Protein AF-A0A0H3ACT7-F1 (afdb_monomer_lite)

Organism: Nitratidesulfovibrio vulgaris (strain DP4) (NCBI:txid391774)

Radius of gyration: 14.95 Å; chains: 1; bounding box: 29×23×49 Å

Sequence (98 aa):
MDNLLATARKDPSLLLRHPIYVHLDKPTSHGWKFWSAATTQDGITLRWARYGQKAQEHVLTTGRCRCASPFEELRYRVLDKLRKGYQPDMSKSKLPAV

Secondary structure (DSSP, 8-state):
---HHHHHHH-GGGGGGSPPEEEEEEEETTEEEEEEEEEETTEEEEEEEETTSPPEEEEEEGGGSGGG-HHHHHHHHHHHHHHTT-EE-TTT-B----

Structure (mmCIF, N/CA/C/O backbone):
data_AF-A0A0H3ACT7-F1
#
_entry.id   AF-A0A0H3ACT7-F1
#
loop_
_atom_site.group_PDB
_atom_site.id
_atom_site.type_symbol
_atom_site.label_atom_id
_atom_site.label_alt_id
_atom_site.label_comp_id
_atom_site.label_asym_id
_atom_site.label_entity_id
_atom_site.label_seq_id
_atom_site.pdbx_PDB_ins_code
_atom_site.Cartn_x
_atom_site.Cartn_y
_atom_site.Cartn_z
_atom_site.occupancy
_atom_site.B_iso_or_equiv
_atom_site.auth_seq_id
_atom_site.auth_comp_id
_atom_site.auth_asym_id
_atom_site.auth_atom_id
_atom_site.pdbx_PDB_model_num
ATOM 1 N N . MET A 1 1 ? 14.039 -2.372 26.771 1.00 43.94 1 MET A N 1
ATOM 2 C CA . MET A 1 1 ? 13.415 -2.880 25.531 1.00 43.94 1 MET A CA 1
ATOM 3 C C . MET A 1 1 ? 12.007 -3.292 25.892 1.00 43.94 1 MET A C 1
ATOM 5 O O . MET A 1 1 ? 11.818 -4.374 26.438 1.00 43.94 1 MET A O 1
ATOM 9 N N . ASP A 1 2 ? 11.054 -2.386 25.708 1.00 49.50 2 ASP A N 1
ATOM 10 C CA . ASP A 1 2 ? 9.668 -2.624 26.092 1.00 49.50 2 ASP A CA 1
ATOM 11 C C . ASP A 1 2 ? 9.074 -3.718 25.213 1.00 49.50 2 ASP A C 1
ATOM 13 O O . ASP A 1 2 ? 9.052 -3.631 23.985 1.00 49.50 2 ASP A O 1
ATOM 17 N N . ASN A 1 3 ? 8.670 -4.804 25.866 1.00 59.75 3 ASN A N 1
ATOM 18 C CA . ASN A 1 3 ? 8.170 -5.992 25.208 1.00 59.75 3 ASN A CA 1
ATOM 19 C C . ASN A 1 3 ? 6.778 -5.669 24.656 1.00 59.75 3 ASN A C 1
ATOM 21 O O . ASN A 1 3 ? 5.791 -5.695 25.389 1.00 59.75 3 ASN A O 1
ATOM 25 N N . LEU A 1 4 ? 6.716 -5.321 23.370 1.00 51.78 4 LEU A N 1
ATOM 26 C CA . LEU A 1 4 ? 5.502 -4.936 22.649 1.00 51.78 4 LEU A CA 1
ATOM 27 C C . LEU A 1 4 ? 4.336 -5.904 22.904 1.00 51.78 4 LEU A C 1
ATOM 29 O O . LEU A 1 4 ? 3.191 -5.482 23.026 1.00 51.78 4 LEU A O 1
ATOM 33 N N . LEU A 1 5 ? 4.652 -7.193 23.063 1.00 50.12 5 LEU A N 1
ATOM 34 C CA . LEU A 1 5 ? 3.713 -8.266 23.387 1.00 50.12 5 LEU A CA 1
ATOM 35 C C . LEU A 1 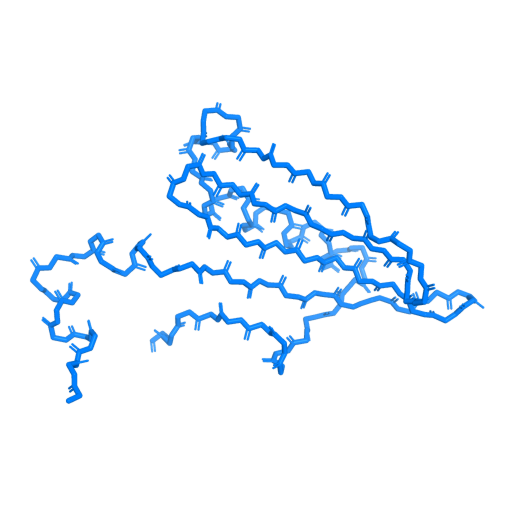5 ? 3.134 -8.148 24.805 1.00 50.12 5 LEU A C 1
ATOM 37 O O . LEU A 1 5 ? 1.953 -8.414 25.010 1.00 50.12 5 LEU A O 1
ATOM 41 N N . ALA A 1 6 ? 3.931 -7.720 25.788 1.00 55.41 6 ALA A N 1
ATOM 42 C CA . ALA A 1 6 ? 3.470 -7.489 27.157 1.00 55.41 6 ALA A CA 1
ATOM 43 C C . ALA A 1 6 ? 2.543 -6.265 27.243 1.00 55.41 6 ALA A C 1
ATOM 45 O O . ALA A 1 6 ? 1.556 -6.286 27.980 1.00 55.41 6 ALA A O 1
ATOM 46 N N . THR A 1 7 ? 2.821 -5.227 26.451 1.00 53.31 7 THR A N 1
ATOM 47 C CA . THR A 1 7 ? 1.986 -4.020 26.365 1.00 53.31 7 THR A CA 1
ATOM 48 C C . THR A 1 7 ? 0.700 -4.283 25.571 1.00 53.31 7 THR A C 1
ATOM 50 O O . THR A 1 7 ? -0.384 -3.909 26.013 1.00 53.31 7 THR A O 1
ATOM 53 N N . ALA A 1 8 ? 0.787 -5.025 24.465 1.00 49.97 8 ALA A N 1
ATOM 54 C CA . ALA A 1 8 ? -0.350 -5.494 23.669 1.00 49.97 8 ALA A CA 1
ATOM 55 C C . ALA A 1 8 ? -1.334 -6.368 24.459 1.00 49.97 8 ALA A C 1
ATOM 57 O O . ALA A 1 8 ? -2.535 -6.348 24.206 1.00 49.97 8 ALA A O 1
ATOM 58 N N . ARG A 1 9 ? -0.835 -7.12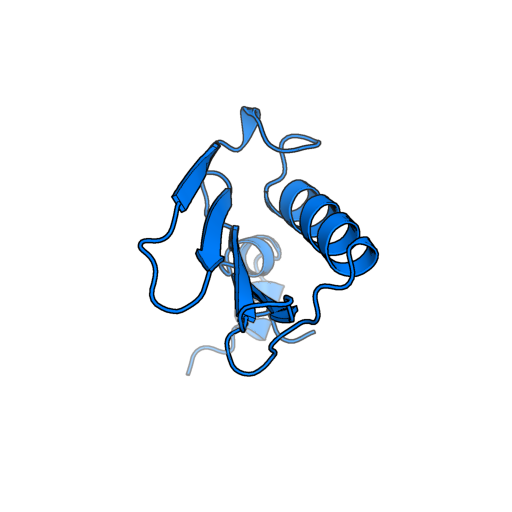2 25.444 1.00 57.09 9 ARG A N 1
ATOM 59 C CA . ARG A 1 9 ? -1.674 -7.935 26.333 1.00 57.09 9 ARG A CA 1
ATOM 60 C C . ARG A 1 9 ? -2.550 -7.087 27.261 1.00 57.09 9 ARG A C 1
ATOM 62 O O . ARG A 1 9 ? -3.608 -7.551 27.672 1.00 57.09 9 ARG A O 1
ATOM 69 N N . LYS A 1 10 ? -2.105 -5.871 27.601 1.00 60.62 10 LYS A N 1
ATOM 70 C CA . LYS A 1 10 ? -2.862 -4.895 28.404 1.00 60.62 10 LYS A CA 1
ATOM 71 C C . LYS A 1 10 ? -3.829 -4.067 27.561 1.00 60.62 10 LYS A C 1
ATOM 73 O O . LYS A 1 10 ? -4.888 -3.706 28.060 1.00 60.62 10 LYS A O 1
ATOM 78 N N . ASP A 1 11 ? -3.473 -3.778 26.314 1.00 54.34 11 ASP A N 1
ATOM 79 C CA . ASP A 1 11 ? -4.332 -3.073 25.366 1.00 54.34 11 ASP A CA 1
ATOM 80 C C . ASP A 1 11 ? -4.143 -3.656 23.951 1.00 54.34 11 ASP A C 1
ATOM 82 O O . ASP A 1 11 ? -3.181 -3.308 23.255 1.00 54.34 11 ASP A O 1
ATOM 86 N N . PRO A 1 12 ? -5.061 -4.531 23.498 1.00 56.47 12 PRO A N 1
ATOM 87 C CA . PRO A 1 12 ? -5.016 -5.126 22.163 1.00 56.47 12 PRO A CA 1
ATOM 88 C C . PRO A 1 12 ? -5.049 -4.087 21.034 1.00 56.47 12 PRO A C 1
ATOM 90 O O . PRO A 1 12 ? -4.576 -4.363 19.930 1.00 56.47 12 PRO A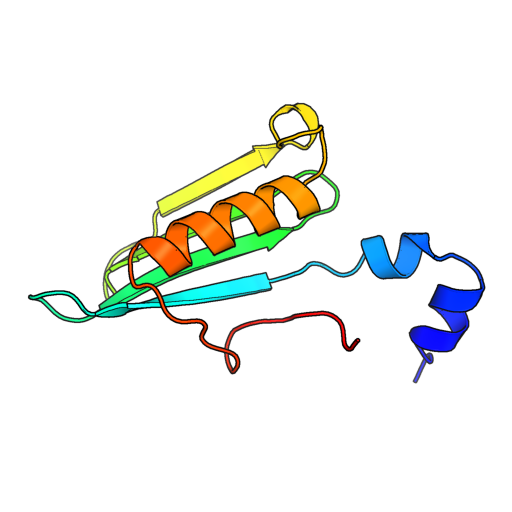 O 1
ATOM 93 N N . SER A 1 13 ? -5.547 -2.870 21.297 1.00 53.56 13 SER A N 1
ATOM 94 C CA . SER A 1 13 ? -5.519 -1.775 20.324 1.00 53.56 13 SER A CA 1
ATOM 95 C C . SER A 1 13 ? -4.102 -1.286 20.027 1.00 53.56 13 SER A C 1
ATOM 97 O O . SER A 1 13 ? -3.872 -0.694 18.979 1.00 53.56 13 SER A O 1
ATOM 99 N N . LEU A 1 14 ? -3.117 -1.583 20.879 1.00 50.03 14 LEU A N 1
ATOM 100 C CA . LEU A 1 14 ? -1.715 -1.251 20.619 1.00 50.03 14 LEU A CA 1
ATOM 101 C C . LEU A 1 14 ? -1.109 -2.104 19.498 1.00 50.03 14 LEU A C 1
ATOM 103 O O . LEU A 1 14 ? -0.233 -1.622 18.780 1.00 50.03 14 LEU A O 1
ATOM 107 N N . LEU A 1 15 ? -1.612 -3.321 19.262 1.00 50.81 15 LEU A N 1
ATOM 108 C CA . LEU A 1 15 ? -1.266 -4.092 18.057 1.00 50.81 15 LEU A CA 1
ATOM 109 C C . LEU A 1 15 ? -1.853 -3.439 16.798 1.00 50.81 15 LEU A C 1
ATOM 111 O O . LEU A 1 15 ? -1.204 -3.417 15.757 1.00 50.81 15 LEU A O 1
ATOM 115 N N . LEU A 1 16 ? -3.028 -2.813 16.926 1.00 54.41 16 LEU A N 1
ATOM 116 C CA . LEU A 1 16 ? -3.676 -2.015 15.879 1.00 54.41 16 LEU A CA 1
ATOM 117 C C . LEU A 1 16 ? -3.026 -0.631 15.671 1.00 54.41 16 LEU A C 1
ATOM 119 O O . LEU A 1 16 ? -3.404 0.079 14.744 1.00 54.41 16 LEU A O 1
ATOM 123 N N . ARG A 1 17 ? -2.045 -0.229 16.494 1.00 55.50 17 ARG A N 1
ATOM 124 C CA . ARG A 1 17 ? -1.304 1.041 16.346 1.00 55.50 17 ARG A CA 1
ATOM 125 C C . ARG A 1 17 ? 0.032 0.907 15.622 1.00 55.50 17 ARG A C 1
ATOM 127 O O . ARG A 1 17 ? 0.691 1.920 15.402 1.00 55.50 17 ARG A O 1
ATOM 134 N N . HIS A 1 18 ? 0.449 -0.301 15.245 1.00 64.06 18 HIS A N 1
ATOM 135 C CA . HIS A 1 18 ? 1.684 -0.462 14.482 1.00 64.06 18 HIS A CA 1
ATOM 136 C C . HIS A 1 18 ? 1.411 -0.142 13.014 1.00 64.06 18 HIS A C 1
ATOM 138 O O . HIS A 1 18 ? 0.618 -0.853 12.390 1.00 64.06 18 HIS A O 1
ATOM 144 N N . PRO A 1 19 ? 2.033 0.910 12.448 1.00 67.44 19 PRO A N 1
ATOM 145 C CA . PRO A 1 19 ? 1.870 1.210 11.038 1.00 67.44 19 PRO A CA 1
ATOM 146 C C . PRO A 1 19 ? 2.372 0.014 10.234 1.00 67.44 19 PRO A C 1
ATOM 148 O O . PRO A 1 19 ? 3.547 -0.357 10.295 1.00 67.44 19 PRO A O 1
ATOM 151 N N . ILE A 1 20 ? 1.456 -0.604 9.497 1.00 85.69 20 ILE A N 1
ATOM 152 C CA . ILE A 1 20 ? 1.769 -1.680 8.573 1.00 85.69 20 ILE A CA 1
ATOM 153 C C . ILE A 1 20 ? 2.230 -1.023 7.292 1.00 85.69 20 ILE A C 1
ATOM 155 O O . ILE A 1 20 ? 1.487 -0.249 6.693 1.00 85.69 20 ILE A O 1
ATOM 159 N N . TYR A 1 21 ? 3.432 -1.370 6.853 1.00 92.38 21 TYR A N 1
ATOM 160 C CA . TYR A 1 21 ? 3.938 -0.973 5.552 1.00 92.38 21 TYR A CA 1
ATOM 161 C C . TYR A 1 21 ? 4.102 -2.201 4.664 1.00 92.38 21 TYR A C 1
ATOM 163 O O . TYR A 1 21 ? 4.848 -3.121 4.992 1.00 92.38 21 TYR A O 1
ATOM 171 N N . VAL A 1 22 ? 3.431 -2.205 3.518 1.00 93.88 22 VAL A N 1
ATOM 172 C CA . VAL A 1 22 ? 3.564 -3.254 2.505 1.00 93.88 22 VAL A CA 1
ATOM 173 C C . VAL A 1 22 ? 4.212 -2.658 1.271 1.00 93.88 22 VAL A C 1
ATOM 175 O O . VAL A 1 22 ? 3.739 -1.645 0.756 1.00 93.88 22 VAL A O 1
ATOM 178 N N . HIS A 1 23 ? 5.261 -3.305 0.772 1.00 97.06 23 HIS A N 1
ATOM 179 C CA . HIS A 1 23 ? 5.886 -2.987 -0.505 1.00 97.06 23 HIS A CA 1
ATOM 180 C C . HIS A 1 23 ? 5.742 -4.168 -1.458 1.00 97.06 23 HIS A C 1
ATOM 182 O O . HIS A 1 23 ? 6.103 -5.295 -1.123 1.00 97.06 23 HIS A O 1
ATOM 188 N N . LEU A 1 24 ? 5.204 -3.902 -2.645 1.00 97.12 24 LEU A N 1
ATOM 189 C CA . LEU A 1 24 ? 5.016 -4.893 -3.689 1.00 97.12 24 LEU A CA 1
ATOM 190 C C . LEU A 1 24 ? 5.710 -4.445 -4.973 1.00 97.12 24 LEU A C 1
ATOM 192 O O . LEU A 1 24 ? 5.502 -3.323 -5.443 1.00 97.12 24 LEU A O 1
ATOM 196 N N . ASP A 1 25 ? 6.430 -5.365 -5.594 1.00 97.75 25 ASP A N 1
ATOM 197 C CA . ASP A 1 25 ? 7.146 -5.159 -6.844 1.00 97.75 25 ASP A CA 1
ATOM 198 C C . ASP A 1 25 ? 6.494 -5.932 -7.987 1.00 97.75 25 ASP A C 1
ATOM 200 O O . ASP A 1 25 ? 5.916 -7.003 -7.805 1.00 97.75 25 ASP A O 1
ATOM 204 N N . LYS A 1 26 ? 6.552 -5.377 -9.196 1.00 97.19 26 LYS A N 1
ATOM 205 C CA . LYS A 1 26 ? 6.082 -6.057 -10.403 1.00 97.19 26 LYS A CA 1
ATOM 206 C C . LYS A 1 26 ? 7.021 -5.785 -11.581 1.00 97.19 26 LYS A C 1
ATOM 208 O O . LYS A 1 26 ? 7.251 -4.609 -11.894 1.00 97.19 26 LYS A O 1
ATOM 213 N N . PRO A 1 27 ? 7.487 -6.827 -12.294 1.00 96.19 27 PRO A N 1
ATOM 214 C CA . PRO A 1 27 ? 8.220 -6.644 -13.538 1.00 96.19 27 PRO A CA 1
ATOM 215 C C . PRO A 1 27 ? 7.305 -6.115 -14.653 1.00 96.19 27 PRO A C 1
ATOM 217 O O . PRO A 1 27 ? 6.093 -6.349 -14.691 1.00 96.19 27 PRO A O 1
ATOM 220 N N . THR A 1 28 ? 7.895 -5.373 -15.578 1.00 92.50 28 THR A N 1
ATOM 221 C CA . THR A 1 28 ? 7.262 -4.793 -16.767 1.00 92.50 28 THR A CA 1
ATOM 222 C C . THR A 1 28 ? 8.200 -4.944 -17.966 1.00 92.50 28 THR A C 1
ATOM 224 O O . THR A 1 28 ? 9.378 -5.243 -17.795 1.00 92.50 28 THR A O 1
ATOM 227 N N . SER A 1 29 ? 7.713 -4.678 -19.180 1.00 92.50 29 SER A N 1
ATOM 228 C CA . SER A 1 29 ? 8.538 -4.698 -20.400 1.00 92.50 29 SER A CA 1
ATOM 229 C C . SER A 1 29 ? 9.710 -3.706 -20.387 1.00 92.50 29 SER A C 1
ATOM 231 O O . SER A 1 29 ? 10.646 -3.864 -21.159 1.00 92.50 29 SER A O 1
ATOM 233 N N . HIS A 1 30 ? 9.673 -2.687 -19.521 1.00 88.81 30 HIS A N 1
ATOM 234 C CA . HIS A 1 30 ? 10.675 -1.617 -19.457 1.00 88.81 30 HIS A CA 1
ATOM 235 C C . HIS A 1 30 ? 11.329 -1.516 -18.070 1.00 88.81 30 HIS A C 1
ATOM 237 O O . HIS A 1 30 ? 11.652 -0.422 -17.613 1.00 88.81 30 HIS A O 1
ATOM 243 N N . GLY A 1 31 ? 11.470 -2.643 -17.366 1.00 93.88 31 GLY A N 1
ATOM 244 C CA . GLY A 1 31 ? 12.042 -2.701 -16.019 1.00 93.88 31 GLY A CA 1
ATOM 245 C C . GLY A 1 31 ? 10.983 -2.983 -14.960 1.00 93.88 31 GLY A C 1
ATOM 246 O O . GLY A 1 31 ? 10.087 -3.794 -15.176 1.00 93.88 31 GLY A O 1
ATOM 247 N N . TRP A 1 32 ? 11.054 -2.317 -13.811 1.00 96.62 32 TRP A N 1
ATOM 248 C CA . TRP A 1 32 ? 10.225 -2.642 -12.649 1.00 96.62 32 TRP A CA 1
ATOM 249 C C . TRP A 1 32 ? 9.317 -1.483 -12.244 1.00 96.62 32 TRP A C 1
ATOM 251 O O . TR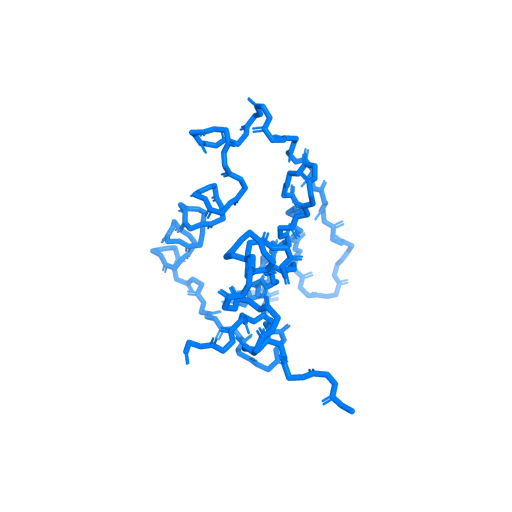P A 1 32 ? 9.623 -0.305 -12.458 1.00 96.62 32 TRP A O 1
ATOM 261 N N . LYS A 1 33 ? 8.203 -1.811 -11.596 1.00 97.50 33 LYS A N 1
ATOM 262 C CA . LYS A 1 33 ? 7.375 -0.839 -10.883 1.00 97.50 33 LYS A CA 1
ATOM 263 C C . LYS A 1 33 ? 7.037 -1.346 -9.497 1.00 97.50 33 LYS A C 1
ATOM 265 O O . LYS A 1 33 ? 6.882 -2.549 -9.309 1.00 97.50 33 LYS A O 1
ATOM 270 N N . PHE A 1 34 ? 6.826 -0.413 -8.583 1.00 97.88 34 PHE A N 1
ATOM 271 C CA . PHE A 1 34 ? 6.383 -0.722 -7.238 1.00 97.88 34 PHE A CA 1
ATOM 272 C C . PHE A 1 34 ? 4.989 -0.164 -6.972 1.00 97.88 34 PHE A C 1
ATOM 274 O O . PHE A 1 34 ? 4.517 0.791 -7.603 1.00 97.88 34 PHE A O 1
ATOM 281 N N . TRP A 1 35 ? 4.330 -0.778 -6.008 1.00 98.44 35 TRP A N 1
ATOM 282 C CA . TRP A 1 35 ? 3.191 -0.230 -5.299 1.00 98.44 35 TRP A CA 1
ATOM 283 C C . TRP A 1 35 ? 3.430 -0.483 -3.815 1.00 98.44 35 TRP A C 1
ATOM 285 O O . TRP A 1 35 ? 3.827 -1.580 -3.432 1.00 98.44 35 TRP A O 1
ATOM 295 N N . SER A 1 36 ? 3.200 0.515 -2.978 1.00 97.62 36 SER A N 1
ATOM 296 C CA . SER A 1 36 ? 3.278 0.367 -1.537 1.00 97.62 36 SER A CA 1
ATOM 297 C C . SER A 1 36 ? 2.118 1.051 -0.844 1.00 97.62 36 SER A C 1
ATOM 299 O O . SER A 1 36 ? 1.447 1.926 -1.401 1.00 97.62 36 SER A O 1
ATOM 301 N N . ALA A 1 37 ? 1.872 0.613 0.380 1.00 97.06 37 ALA A N 1
ATOM 302 C CA . ALA A 1 37 ? 0.854 1.186 1.229 1.00 97.06 37 ALA A CA 1
ATOM 303 C C . ALA A 1 37 ? 1.299 1.169 2.688 1.00 97.06 37 ALA A C 1
ATOM 305 O O . ALA A 1 37 ? 1.908 0.197 3.133 1.00 97.06 37 ALA A O 1
ATOM 306 N N . ALA A 1 38 ? 0.986 2.242 3.408 1.00 93.88 38 ALA A N 1
ATOM 307 C CA . ALA A 1 38 ? 1.222 2.387 4.837 1.00 93.88 38 ALA A CA 1
ATOM 308 C C . ALA A 1 38 ? -0.107 2.654 5.546 1.00 93.88 38 ALA A C 1
ATOM 310 O O . ALA A 1 38 ? -0.791 3.613 5.181 1.00 93.88 38 ALA A O 1
ATOM 311 N N . THR A 1 39 ? -0.475 1.854 6.549 1.00 91.50 39 THR A N 1
ATOM 312 C CA . THR A 1 39 ? -1.562 2.242 7.459 1.00 91.50 39 THR A CA 1
ATOM 313 C C . THR A 1 39 ? -1.073 3.333 8.403 1.00 91.50 39 THR A C 1
ATOM 315 O O . THR A 1 39 ? 0.058 3.302 8.892 1.00 91.50 39 THR A O 1
ATOM 318 N N . THR A 1 40 ? -1.931 4.315 8.648 1.00 85.69 40 THR A N 1
ATOM 319 C CA . THR A 1 40 ? -1.735 5.384 9.626 1.00 85.69 40 THR A CA 1
ATOM 320 C C . THR A 1 40 ? -2.939 5.417 10.562 1.00 85.69 40 THR A C 1
ATOM 322 O O . THR A 1 40 ? -3.925 4.707 10.356 1.00 85.69 40 THR A O 1
ATOM 325 N N . GLN A 1 41 ? -2.874 6.245 11.603 1.00 82.00 41 GLN A N 1
ATOM 326 C CA . GLN A 1 41 ? -4.003 6.428 12.514 1.00 82.00 41 GLN A CA 1
ATOM 327 C C . GLN A 1 41 ? -5.225 7.047 11.805 1.00 82.00 41 GLN A C 1
ATOM 329 O O . GLN A 1 41 ? -6.365 6.727 12.136 1.00 82.00 41 GLN A O 1
ATOM 334 N N . ASP A 1 42 ? -4.981 7.870 10.783 1.00 87.44 42 ASP A N 1
ATOM 335 C CA . ASP A 1 42 ? -6.014 8.632 10.076 1.00 87.44 42 ASP A CA 1
ATOM 336 C C . ASP A 1 42 ? -6.475 7.981 8.769 1.00 87.44 42 ASP A C 1
ATOM 338 O O . ASP A 1 42 ? -7.346 8.531 8.086 1.00 87.44 42 ASP A O 1
ATOM 342 N N . GLY A 1 43 ? -5.897 6.839 8.383 1.00 92.62 43 GLY A N 1
ATOM 343 C CA . GLY A 1 43 ? -6.196 6.220 7.101 1.00 92.62 43 GLY A CA 1
ATOM 344 C C . GLY A 1 43 ? -5.081 5.348 6.533 1.00 92.62 43 GLY A C 1
ATOM 345 O O . GLY A 1 43 ? -4.389 4.619 7.241 1.00 92.62 43 GLY A O 1
ATOM 346 N N . ILE A 1 44 ? -4.919 5.411 5.214 1.00 95.00 44 ILE A N 1
ATOM 347 C CA . ILE A 1 44 ? -3.884 4.691 4.474 1.00 95.00 44 ILE A CA 1
ATOM 348 C C . ILE A 1 44 ? -3.234 5.612 3.440 1.00 95.00 44 ILE A C 1
ATOM 350 O O . ILE A 1 44 ? -3.915 6.285 2.660 1.00 95.00 44 ILE A O 1
ATOM 354 N N . THR A 1 45 ? -1.905 5.613 3.405 1.00 96.12 45 THR A N 1
ATOM 355 C CA . THR A 1 45 ? -1.124 6.283 2.360 1.00 96.12 45 THR A CA 1
ATOM 356 C C . THR A 1 45 ? -0.721 5.256 1.320 1.00 96.12 45 THR A C 1
ATOM 358 O O . THR A 1 45 ? -0.086 4.253 1.639 1.00 96.12 45 THR A O 1
ATOM 361 N N . LEU A 1 46 ? -1.083 5.503 0.069 1.00 97.31 46 LEU A N 1
ATOM 362 C CA . LEU A 1 46 ? -0.785 4.660 -1.080 1.00 97.31 46 LEU A CA 1
ATOM 363 C C . LEU A 1 46 ? 0.270 5.338 -1.941 1.00 97.31 46 LEU A C 1
ATOM 365 O O . LEU A 1 46 ? 0.139 6.520 -2.250 1.00 97.31 46 LEU A O 1
ATOM 369 N N . ARG A 1 47 ? 1.265 4.587 -2.405 1.00 97.88 47 ARG A N 1
ATOM 370 C CA . ARG A 1 47 ? 2.325 5.119 -3.261 1.00 97.88 47 ARG A CA 1
ATOM 371 C C . ARG A 1 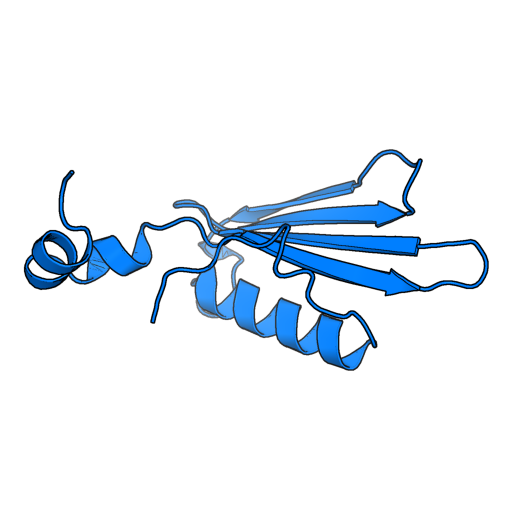47 ? 2.663 4.152 -4.383 1.00 97.88 47 ARG A C 1
ATOM 373 O O . ARG A 1 47 ? 2.653 2.941 -4.189 1.00 97.88 47 ARG A O 1
ATOM 380 N N . TRP A 1 48 ? 2.942 4.653 -5.581 1.00 98.25 48 TRP A N 1
ATOM 381 C CA . TRP A 1 48 ? 3.357 3.805 -6.701 1.00 98.25 48 TRP A CA 1
ATOM 382 C C . TRP A 1 48 ? 4.166 4.570 -7.737 1.00 98.25 48 TRP A C 1
ATOM 384 O O . TRP A 1 48 ? 3.959 5.761 -7.967 1.00 98.25 48 TRP A O 1
ATOM 394 N N . ALA A 1 49 ? 5.083 3.868 -8.393 1.00 97.75 49 ALA A N 1
ATOM 395 C CA . ALA A 1 49 ? 5.876 4.412 -9.487 1.00 97.75 49 ALA A CA 1
ATOM 396 C C . ALA A 1 49 ? 6.478 3.282 -10.321 1.00 97.75 49 ALA A C 1
ATOM 398 O O . ALA A 1 49 ? 6.591 2.147 -9.857 1.00 97.75 49 ALA A O 1
ATOM 399 N N . ARG A 1 50 ? 6.949 3.611 -11.524 1.00 97.19 50 ARG A N 1
ATOM 400 C CA . ARG A 1 50 ? 8.046 2.848 -12.133 1.00 97.19 50 ARG A CA 1
ATOM 401 C C . ARG A 1 50 ? 9.349 3.245 -11.440 1.00 97.19 50 ARG A C 1
ATOM 403 O O . ARG A 1 50 ? 9.505 4.408 -11.064 1.00 97.19 50 ARG A O 1
ATOM 410 N N . TYR A 1 51 ? 10.273 2.307 -11.259 1.00 94.50 51 TYR A N 1
ATOM 411 C CA . TYR A 1 51 ? 11.583 2.650 -10.702 1.00 94.50 51 TYR A CA 1
ATOM 412 C C . TYR A 1 51 ? 12.295 3.670 -11.601 1.00 94.50 51 TYR A C 1
ATOM 414 O O . TYR A 1 51 ? 12.179 3.617 -12.823 1.00 94.50 51 TYR A O 1
ATOM 422 N N . GLY A 1 52 ? 12.977 4.637 -10.980 1.00 93.12 52 GLY A N 1
ATOM 423 C CA . GLY A 1 52 ? 13.597 5.773 -11.673 1.00 93.12 52 GLY A CA 1
ATOM 424 C C . GLY A 1 52 ? 12.641 6.923 -12.019 1.00 93.12 52 GLY A C 1
ATOM 425 O O . GLY A 1 52 ? 13.089 7.941 -12.533 1.00 93.12 52 GLY A O 1
ATOM 426 N N . GLN A 1 53 ? 11.341 6.806 -11.722 1.00 95.56 53 GLN A N 1
ATOM 427 C CA . GLN A 1 53 ? 10.364 7.879 -11.931 1.00 95.56 53 GLN A CA 1
ATOM 428 C C . GLN A 1 53 ? 9.861 8.461 -10.608 1.00 95.56 53 GLN A C 1
ATOM 430 O O . GLN A 1 53 ? 9.884 7.809 -9.561 1.00 95.56 53 GLN A O 1
ATOM 435 N N . LYS A 1 54 ? 9.351 9.697 -10.664 1.00 96.75 54 LYS A N 1
ATOM 436 C CA . LYS A 1 54 ? 8.675 10.319 -9.522 1.00 96.75 54 LYS A CA 1
ATOM 437 C C . LYS A 1 54 ? 7.433 9.503 -9.160 1.00 96.75 54 LYS A C 1
ATOM 439 O O . LYS A 1 54 ? 6.589 9.225 -10.009 1.00 96.75 54 LYS A O 1
ATOM 444 N N . ALA A 1 55 ? 7.332 9.132 -7.888 1.00 97.25 55 ALA A N 1
ATOM 445 C CA . ALA A 1 55 ? 6.198 8.372 -7.392 1.00 97.25 55 ALA A CA 1
ATOM 446 C C . ALA A 1 55 ? 4.932 9.225 -7.309 1.00 97.25 55 ALA A C 1
ATOM 448 O O . ALA A 1 55 ? 4.986 10.399 -6.943 1.00 97.25 55 ALA A O 1
ATOM 449 N N . GLN A 1 56 ? 3.801 8.595 -7.605 1.00 98.25 56 GLN A N 1
ATOM 450 C CA . GLN A 1 56 ? 2.481 9.111 -7.278 1.00 98.25 56 GLN A CA 1
ATOM 451 C C . GLN A 1 56 ? 2.123 8.684 -5.857 1.00 98.25 56 GLN A C 1
ATOM 453 O O . GLN A 1 56 ? 2.498 7.590 -5.425 1.00 98.25 56 GLN A O 1
ATOM 458 N N . GLU A 1 57 ? 1.400 9.547 -5.151 1.00 97.62 57 GLU A N 1
ATOM 459 C CA . GLU A 1 57 ? 0.939 9.314 -3.787 1.00 97.62 57 GLU A CA 1
ATOM 460 C C . GLU A 1 57 ? -0.542 9.676 -3.667 1.00 97.62 57 GLU A C 1
ATOM 462 O O . GLU A 1 57 ? -1.016 10.630 -4.288 1.00 97.62 57 GLU A O 1
ATOM 467 N N . HIS A 1 58 ? -1.278 8.894 -2.884 1.00 96.69 58 HIS A N 1
ATOM 468 C CA . HIS A 1 58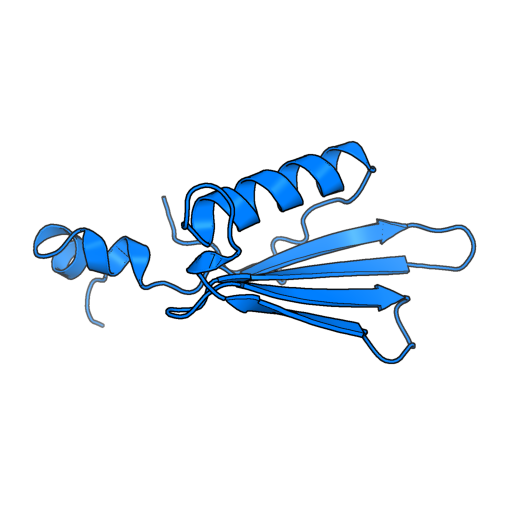 ? -2.677 9.141 -2.586 1.00 96.69 58 HIS A CA 1
ATOM 469 C C . HIS A 1 58 ? -2.999 8.736 -1.152 1.00 96.69 58 HIS A C 1
ATOM 471 O O . HIS A 1 58 ? -2.737 7.603 -0.752 1.00 96.69 58 HIS A O 1
ATOM 477 N N . VAL A 1 59 ? -3.606 9.651 -0.402 1.00 95.75 59 VAL A N 1
ATOM 478 C CA . VAL A 1 59 ? -4.034 9.419 0.978 1.00 95.75 59 VAL A CA 1
ATOM 479 C C . VAL A 1 59 ? -5.539 9.187 1.003 1.00 95.75 59 VAL A C 1
ATOM 481 O O . VAL A 1 59 ? -6.313 9.998 0.491 1.00 95.75 59 VAL A O 1
ATOM 484 N N . LEU A 1 60 ? -5.953 8.082 1.615 1.00 96.00 60 LEU A N 1
ATOM 485 C CA . LEU A 1 60 ? -7.350 7.795 1.921 1.00 96.00 60 LEU A CA 1
ATOM 486 C C . LEU A 1 60 ? -7.547 7.940 3.419 1.00 96.00 60 LEU A C 1
ATOM 488 O O . LEU A 1 60 ? -6.909 7.228 4.186 1.00 96.00 60 LEU A O 1
ATOM 492 N N . THR A 1 61 ? -8.446 8.831 3.826 1.00 95.69 61 THR A N 1
ATOM 493 C CA . THR A 1 61 ? -8.834 8.953 5.232 1.00 95.69 61 THR A CA 1
ATOM 494 C C . THR A 1 61 ? -9.661 7.745 5.675 1.00 95.69 61 THR A C 1
ATOM 496 O O . THR A 1 61 ? -10.295 7.081 4.850 1.00 95.69 61 THR A O 1
ATOM 499 N N . THR A 1 62 ? -9.701 7.463 6.978 1.00 92.12 62 THR A N 1
ATOM 500 C CA . THR A 1 62 ? -10.407 6.307 7.554 1.00 92.12 62 THR A CA 1
ATOM 501 C C . THR A 1 62 ? -11.864 6.211 7.096 1.00 92.12 62 THR A C 1
ATOM 503 O O . THR A 1 62 ? -12.300 5.138 6.693 1.00 92.12 62 THR A O 1
ATOM 506 N N . GLY A 1 63 ? -12.597 7.328 7.021 1.00 93.06 63 GLY A N 1
ATOM 507 C CA . GLY A 1 63 ? -13.985 7.340 6.532 1.00 93.06 63 GLY A CA 1
ATOM 508 C C . GLY A 1 63 ? -14.158 6.944 5.057 1.00 93.06 63 GLY A C 1
ATOM 509 O O . GLY A 1 63 ? -15.262 6.613 4.637 1.00 93.06 63 GLY A O 1
ATOM 510 N N . ARG A 1 64 ? -13.080 6.962 4.263 1.00 95.19 64 ARG A N 1
ATOM 511 C CA . ARG A 1 64 ? -13.053 6.507 2.861 1.00 95.19 64 ARG A CA 1
ATOM 512 C C . ARG A 1 64 ? -12.445 5.114 2.694 1.00 95.19 64 ARG A C 1
ATOM 514 O O . ARG A 1 64 ? -12.443 4.588 1.583 1.00 95.19 64 ARG A O 1
ATOM 521 N N . CYS A 1 65 ? -11.913 4.530 3.764 1.00 93.62 65 CYS A N 1
ATOM 522 C CA . CYS A 1 65 ? -11.424 3.159 3.759 1.00 93.62 65 CYS A CA 1
ATOM 523 C C . CYS A 1 65 ? -12.604 2.181 3.760 1.00 93.62 65 CYS A C 1
ATOM 525 O O . CYS A 1 65 ? -13.656 2.448 4.349 1.00 93.62 65 CYS A O 1
ATOM 527 N N . ARG A 1 66 ? -12.431 1.013 3.137 1.00 88.19 66 ARG A N 1
ATOM 528 C CA . ARG A 1 66 ? -13.401 -0.082 3.219 1.00 88.19 66 ARG A CA 1
ATOM 529 C C . ARG A 1 66 ? -13.703 -0.427 4.678 1.00 88.19 66 ARG A C 1
ATOM 531 O O . ARG A 1 66 ? -12.797 -0.553 5.496 1.00 88.19 66 ARG A O 1
ATOM 538 N N . CYS A 1 67 ? -14.993 -0.554 4.989 1.00 90.38 67 CYS A N 1
ATOM 539 C CA . CYS A 1 67 ? -15.494 -0.803 6.345 1.00 90.38 67 CYS A CA 1
ATOM 540 C C . CYS A 1 67 ? -15.008 0.220 7.392 1.00 90.38 67 CYS A C 1
ATOM 542 O O . CYS A 1 67 ? -14.917 -0.120 8.566 1.00 90.38 67 CYS A O 1
ATOM 544 N N . ALA A 1 68 ? -14.649 1.440 6.969 1.00 89.50 68 ALA A N 1
ATOM 545 C CA . ALA A 1 68 ? -14.001 2.444 7.812 1.00 89.50 68 ALA A CA 1
ATOM 546 C C . ALA A 1 68 ? -12.743 1.918 8.540 1.00 89.50 68 ALA A C 1
ATOM 548 O O . ALA A 1 68 ? -12.438 2.333 9.655 1.00 89.50 68 ALA A O 1
ATOM 549 N N . SER A 1 69 ? -12.014 0.986 7.912 1.00 87.88 69 SER A N 1
ATOM 550 C CA . SER A 1 69 ? -10.835 0.335 8.484 1.00 87.88 69 SER A CA 1
ATOM 551 C C . SER A 1 69 ? -9.651 0.412 7.515 1.00 87.88 69 SER A C 1
ATOM 553 O O . SER A 1 69 ? -9.685 -0.206 6.444 1.00 87.88 69 SER A O 1
ATOM 555 N N . PRO A 1 70 ? -8.566 1.124 7.874 1.00 91.00 70 PRO A N 1
ATOM 556 C CA . PRO A 1 70 ? -7.342 1.154 7.075 1.00 91.00 70 PRO A CA 1
ATOM 557 C C . PRO A 1 70 ? -6.733 -0.232 6.849 1.00 91.00 70 PRO A C 1
ATOM 559 O O . PRO A 1 70 ? -6.151 -0.491 5.797 1.00 91.00 70 PRO A O 1
ATOM 562 N N . PHE A 1 71 ? -6.896 -1.138 7.816 1.00 88.56 71 PHE A N 1
ATOM 563 C CA . PHE A 1 71 ? -6.410 -2.513 7.732 1.00 88.56 71 PHE A CA 1
ATOM 564 C C . PHE A 1 71 ? -7.183 -3.336 6.700 1.00 88.56 71 PHE A C 1
ATOM 566 O O . PHE A 1 71 ? -6.569 -4.030 5.889 1.00 88.56 71 PHE A O 1
ATOM 573 N N . GLU A 1 72 ? -8.513 -3.229 6.681 1.00 88.88 72 GLU A N 1
ATOM 574 C CA . GLU A 1 72 ? -9.338 -3.922 5.682 1.00 88.88 72 GLU A CA 1
ATOM 575 C C . GLU A 1 72 ? -9.133 -3.340 4.279 1.00 88.88 72 GLU A C 1
ATOM 577 O O . GLU A 1 72 ? -9.034 -4.088 3.303 1.00 88.88 72 GLU A O 1
ATOM 582 N N . GLU A 1 73 ? -8.978 -2.017 4.163 1.00 94.44 73 GLU A N 1
ATOM 583 C CA . GLU A 1 73 ? -8.612 -1.372 2.897 1.00 94.44 73 GLU A CA 1
ATOM 584 C C . GLU A 1 73 ? -7.235 -1.842 2.402 1.00 94.44 73 GLU A C 1
ATOM 586 O O . GLU A 1 73 ? -7.091 -2.201 1.227 1.00 94.44 73 GLU A O 1
ATOM 591 N N . LEU A 1 74 ? -6.234 -1.899 3.291 1.00 92.94 74 LEU A N 1
ATOM 592 C CA . LEU A 1 74 ? -4.903 -2.419 2.974 1.00 92.94 74 LEU A CA 1
ATOM 593 C C . LEU A 1 74 ? -4.994 -3.867 2.487 1.00 92.94 74 LEU A C 1
ATOM 595 O O . LEU A 1 74 ? -4.501 -4.175 1.400 1.00 92.94 74 LEU A O 1
ATOM 599 N N . ARG A 1 75 ? -5.649 -4.746 3.255 1.00 90.12 75 ARG A N 1
ATOM 600 C CA . ARG A 1 75 ? -5.821 -6.166 2.921 1.00 90.12 75 ARG A CA 1
ATOM 601 C C . ARG A 1 75 ? -6.466 -6.333 1.549 1.00 90.12 75 ARG A C 1
ATOM 603 O O . ARG A 1 75 ? -5.950 -7.077 0.714 1.00 90.12 75 ARG A O 1
ATOM 610 N N . TYR A 1 76 ? -7.556 -5.612 1.293 1.00 93.94 76 TYR A N 1
ATOM 611 C CA . TYR A 1 76 ? -8.256 -5.642 0.012 1.00 93.94 76 TYR A CA 1
ATOM 612 C C . TYR A 1 76 ? -7.338 -5.245 -1.153 1.00 93.94 76 TYR A C 1
ATOM 614 O O . TYR A 1 76 ? -7.251 -5.967 -2.151 1.00 93.94 76 TYR A O 1
ATOM 622 N N . ARG A 1 77 ? -6.611 -4.127 -1.027 1.00 96.38 77 ARG A N 1
ATOM 623 C CA . ARG A 1 77 ? -5.715 -3.637 -2.087 1.00 96.38 77 ARG A CA 1
ATOM 624 C C . ARG A 1 77 ? -4.514 -4.541 -2.312 1.00 96.38 77 ARG A C 1
ATOM 626 O O . ARG A 1 77 ? -4.148 -4.761 -3.464 1.00 96.38 77 ARG A O 1
ATOM 633 N N . VAL A 1 78 ? -3.916 -5.076 -1.249 1.00 94.50 78 VAL A N 1
ATOM 634 C CA . VAL A 1 78 ? -2.803 -6.027 -1.362 1.00 94.50 78 VAL A CA 1
ATOM 635 C C . VAL A 1 78 ? -3.253 -7.254 -2.149 1.00 94.50 78 VAL A C 1
ATOM 637 O O . VAL A 1 78 ? -2.616 -7.595 -3.142 1.00 94.50 78 VAL A O 1
ATOM 640 N N . LEU A 1 79 ? -4.391 -7.860 -1.795 1.00 93.31 79 LEU A N 1
ATOM 641 C CA . LEU A 1 79 ? -4.923 -9.023 -2.515 1.00 93.31 79 LEU A CA 1
ATOM 642 C C . LEU A 1 79 ? -5.211 -8.717 -3.995 1.00 93.31 79 LEU A C 1
ATOM 644 O O . LEU A 1 79 ? -4.867 -9.520 -4.863 1.00 93.31 79 LEU A O 1
ATOM 648 N N . ASP A 1 80 ? -5.786 -7.552 -4.311 1.00 95.38 80 ASP A N 1
ATOM 649 C CA . ASP A 1 80 ? -5.983 -7.107 -5.700 1.00 95.38 80 ASP A CA 1
ATOM 650 C C . ASP A 1 80 ? -4.653 -6.962 -6.464 1.00 95.38 80 ASP A C 1
ATOM 652 O O . ASP A 1 80 ? -4.538 -7.393 -7.615 1.00 95.38 80 ASP A O 1
ATOM 656 N N . LYS A 1 81 ? -3.615 -6.401 -5.832 1.00 95.88 81 LYS A N 1
ATOM 657 C CA . LYS A 1 81 ? -2.290 -6.249 -6.453 1.00 95.88 81 LYS A CA 1
ATOM 658 C C . LYS A 1 81 ? -1.593 -7.587 -6.667 1.00 95.88 81 LYS A C 1
ATOM 660 O O . LYS A 1 81 ? -1.035 -7.789 -7.746 1.00 95.88 81 LYS A O 1
ATOM 665 N N . LEU A 1 82 ? -1.676 -8.506 -5.708 1.00 93.06 82 LEU A N 1
ATOM 666 C CA . LEU A 1 82 ? -1.136 -9.861 -5.848 1.00 93.06 82 LEU A CA 1
ATOM 667 C C . LEU A 1 82 ? -1.785 -10.595 -7.031 1.00 93.06 82 LEU A C 1
ATOM 669 O O . LEU A 1 82 ? -1.078 -11.134 -7.878 1.00 93.06 82 LEU A O 1
ATOM 673 N N . ARG A 1 83 ? -3.116 -10.506 -7.190 1.00 96.38 83 ARG A N 1
ATOM 674 C CA . ARG A 1 83 ? -3.824 -11.054 -8.370 1.00 96.38 83 ARG A CA 1
ATOM 675 C C . ARG A 1 83 ? -3.358 -10.441 -9.691 1.00 96.38 83 ARG A C 1
ATOM 677 O O . ARG A 1 83 ? -3.415 -11.087 -10.729 1.00 96.38 83 ARG A O 1
ATOM 684 N N . LYS A 1 84 ? -2.866 -9.201 -9.663 1.00 95.88 84 LYS A N 1
ATOM 685 C CA . LYS A 1 84 ? -2.281 -8.513 -10.824 1.00 95.88 84 LYS A CA 1
ATOM 686 C C . LYS A 1 84 ? -0.815 -8.884 -11.060 1.00 95.88 84 LYS A C 1
ATOM 688 O O . LYS A 1 84 ? -0.178 -8.236 -11.893 1.00 95.88 84 LYS A O 1
ATOM 693 N N . GLY A 1 85 ? -0.269 -9.881 -10.366 1.00 95.50 85 GLY A N 1
ATOM 694 C CA . GLY A 1 85 ? 1.103 -10.361 -10.537 1.00 95.50 85 GLY A CA 1
ATOM 695 C C . GLY A 1 85 ? 2.160 -9.472 -9.885 1.00 95.50 85 GLY A C 1
ATOM 696 O O . GLY A 1 85 ? 3.307 -9.478 -10.322 1.00 95.50 85 GLY A O 1
ATOM 697 N N . TYR A 1 86 ? 1.775 -8.659 -8.897 1.00 97.06 86 TYR A N 1
ATOM 698 C CA . TYR A 1 86 ? 2.752 -8.071 -7.984 1.00 97.06 86 TYR A CA 1
ATOM 699 C C . TYR A 1 86 ? 3.227 -9.128 -6.983 1.00 97.06 86 TYR A C 1
ATOM 701 O O . TYR A 1 86 ? 2.461 -10.012 -6.604 1.00 97.06 86 TYR A O 1
ATOM 709 N N . GLN A 1 87 ? 4.468 -9.006 -6.534 1.00 95.81 87 GLN A N 1
ATOM 710 C CA . GLN A 1 87 ? 5.099 -9.885 -5.559 1.00 95.81 87 GLN A CA 1
ATOM 711 C C . GLN A 1 87 ? 5.512 -9.068 -4.330 1.00 95.81 87 GLN A C 1
ATOM 713 O O . GLN A 1 87 ? 5.952 -7.928 -4.489 1.00 95.81 87 GLN A O 1
ATOM 718 N N . PRO A 1 88 ? 5.348 -9.599 -3.110 1.00 91.44 88 PRO A N 1
ATOM 719 C CA . PRO A 1 88 ? 5.756 -8.897 -1.903 1.00 91.44 88 PRO A CA 1
ATOM 720 C C . PRO A 1 88 ? 7.279 -8.846 -1.771 1.00 91.44 88 PRO A C 1
ATOM 722 O O . PRO A 1 88 ? 7.954 -9.863 -1.906 1.00 91.44 88 PRO A O 1
ATOM 725 N N . ASP A 1 89 ? 7.809 -7.666 -1.447 1.00 91.44 89 ASP A N 1
ATOM 726 C CA . ASP A 1 89 ? 9.201 -7.490 -1.037 1.00 91.44 89 ASP A CA 1
ATOM 727 C C . ASP A 1 89 ? 9.252 -7.398 0.492 1.00 91.44 89 ASP A C 1
ATOM 729 O O . ASP A 1 89 ? 8.962 -6.358 1.099 1.00 91.44 89 ASP A O 1
ATOM 733 N N . MET A 1 90 ? 9.594 -8.520 1.126 1.00 86.25 90 MET A N 1
ATOM 734 C CA . MET A 1 90 ? 9.642 -8.636 2.585 1.00 86.25 90 MET A CA 1
ATOM 735 C C . MET A 1 90 ? 10.807 -7.857 3.203 1.00 86.25 90 MET A C 1
ATOM 737 O O . MET A 1 90 ? 10.727 -7.502 4.373 1.00 86.25 90 MET A O 1
ATOM 741 N N . SER A 1 91 ? 11.853 -7.540 2.431 1.00 89.25 91 SER A N 1
ATOM 742 C CA . SER A 1 91 ? 12.978 -6.730 2.918 1.00 89.25 91 SER A CA 1
ATOM 743 C C . SER A 1 91 ? 12.598 -5.256 3.085 1.00 89.25 91 SER A C 1
ATOM 745 O O . SER A 1 91 ? 13.147 -4.554 3.934 1.00 89.25 91 SER A O 1
ATOM 747 N N . LYS A 1 92 ? 11.626 -4.788 2.292 1.00 88.44 92 LYS A N 1
ATOM 748 C CA . LYS A 1 92 ? 11.106 -3.416 2.348 1.00 88.44 92 LYS A CA 1
ATOM 749 C C . LYS A 1 92 ? 9.832 -3.294 3.178 1.00 88.44 92 LYS A C 1
ATOM 751 O O . LYS A 1 92 ? 9.518 -2.193 3.622 1.00 88.44 92 LYS A O 1
ATOM 756 N N . SER A 1 93 ? 9.085 -4.378 3.364 1.00 87.38 93 SER A N 1
ATOM 757 C CA . SER A 1 93 ? 7.824 -4.378 4.113 1.00 87.38 93 SER A CA 1
ATOM 758 C C . SER A 1 93 ? 8.057 -4.387 5.629 1.00 87.38 93 SER A C 1
ATOM 760 O O . SER A 1 93 ? 9.016 -4.970 6.123 1.00 87.38 93 SER A O 1
ATOM 762 N N . LYS A 1 94 ? 7.157 -3.752 6.384 1.00 86.62 94 LYS A N 1
ATOM 763 C CA . LYS A 1 94 ? 7.120 -3.776 7.852 1.00 86.62 94 LYS A CA 1
ATOM 764 C C . LYS A 1 94 ? 5.754 -4.281 8.290 1.00 86.62 94 LYS A C 1
ATOM 766 O O . LYS A 1 94 ? 4.771 -3.541 8.255 1.00 86.62 94 LYS A O 1
ATOM 771 N N . LEU A 1 95 ? 5.705 -5.553 8.659 1.00 76.75 95 LEU A N 1
ATOM 772 C CA . LEU A 1 95 ? 4.513 -6.208 9.187 1.00 76.75 95 LEU A CA 1
ATOM 773 C C . LEU A 1 95 ? 4.721 -6.478 10.684 1.00 76.75 95 LEU A C 1
ATOM 775 O O . LEU A 1 95 ? 5.855 -6.760 11.080 1.00 76.75 95 LEU A O 1
ATOM 779 N N . PRO A 1 96 ? 3.674 -6.398 11.523 1.00 67.75 96 PRO A N 1
ATOM 780 C CA . PRO A 1 96 ? 3.762 -6.872 12.897 1.00 67.75 96 PRO A CA 1
ATOM 781 C C . PRO A 1 96 ? 4.135 -8.359 12.900 1.00 67.75 96 PRO A C 1
ATOM 783 O O . PRO A 1 96 ? 3.654 -9.125 12.061 1.00 67.75 96 PRO A O 1
ATOM 786 N N . ALA A 1 97 ? 5.012 -8.752 13.825 1.00 55.78 97 ALA A N 1
ATOM 787 C CA . ALA A 1 97 ? 5.276 -10.162 14.079 1.00 55.78 97 ALA A CA 1
ATOM 788 C C . ALA A 1 97 ? 3.977 -10.816 14.576 1.00 55.78 97 ALA A C 1
ATOM 790 O O . ALA A 1 97 ? 3.301 -10.248 15.437 1.00 55.78 97 ALA A O 1
ATOM 791 N N . VAL A 1 98 ? 3.621 -11.953 13.976 1.00 50.28 98 VAL A N 1
ATOM 792 C CA . VAL A 1 98 ? 2.481 -12.787 14.390 1.00 50.28 98 VAL A CA 1
ATOM 793 C C . VAL A 1 98 ? 2.836 -13.538 15.664 1.00 50.28 98 VAL A C 1
ATOM 795 O O . VAL A 1 98 ? 3.987 -14.026 15.738 1.00 50.28 98 VAL A O 1
#

pLDDT: mean 84.78, std 16.63, range [43.94, 98.44]

Foldseek 3Di:
DPDLVVVCVVPVCSLVQDWWKWKWKAADPVGIKIWMWIAHPFAIKIWIDGPPDDIDIDTDGLVRAVVSGNVNSVVVVVVVVVVVVIDTDPVPTDDDDD